Protein AF-A0A0M9EKV6-F1 (afdb_monomer_lite)

Organism: Fusarium langsethiae (NCBI:txid179993)

Secondary structure (DSSP, 8-state):
------TTS-------SSS-SSHHHHHHHHHHHHHHTT-S-EEGGGHHHHHTSGGGTTS-SGGGTTSEE-GGGGTTSSS-PPPHHHHHHHHHHHHHHHHTT--HHHHIIIIIHHHHHHHHS-TT-S------GGG-----------S-SS--

Structure (mmCIF, N/CA/C/O backbone):
data_AF-A0A0M9EKV6-F1
#
_entry.id   AF-A0A0M9EKV6-F1
#
loop_
_atom_site.group_PDB
_atom_site.id
_atom_site.type_symbol
_atom_site.label_atom_id
_atom_site.label_alt_id
_atom_site.label_comp_id
_atom_site.label_asym_id
_atom_site.label_entity_id
_atom_site.label_seq_id
_atom_site.pdbx_PDB_ins_code
_atom_site.Cartn_x
_atom_site.Cartn_y
_atom_site.Cartn_z
_atom_site.occupancy
_atom_site.B_iso_or_equiv
_atom_site.auth_seq_id
_atom_site.auth_comp_id
_atom_site.auth_asym_id
_atom_site.auth_atom_id
_atom_site.pdbx_PDB_model_num
ATOM 1 N N . MET A 1 1 ? 38.594 0.915 -12.039 1.00 39.00 1 MET A N 1
ATOM 2 C CA . MET A 1 1 ? 37.149 0.604 -12.075 1.00 39.00 1 MET A CA 1
ATOM 3 C C . MET A 1 1 ? 36.504 1.571 -13.063 1.00 39.00 1 MET A C 1
ATOM 5 O O . MET A 1 1 ? 36.574 2.767 -12.830 1.00 39.00 1 MET A O 1
ATOM 9 N N . ARG A 1 2 ? 36.028 1.095 -14.222 1.00 42.84 2 ARG A N 1
ATOM 10 C CA . ARG A 1 2 ? 35.373 1.934 -15.247 1.00 42.84 2 ARG A CA 1
ATOM 11 C C . ARG A 1 2 ? 33.867 1.885 -14.989 1.00 42.84 2 ARG A C 1
ATOM 13 O O . ARG A 1 2 ? 33.310 0.792 -15.018 1.00 42.84 2 ARG A O 1
ATOM 20 N N . LEU A 1 3 ? 33.245 3.030 -14.713 1.00 49.47 3 LEU A N 1
ATOM 21 C CA . LEU A 1 3 ? 31.787 3.156 -14.666 1.00 49.47 3 LEU A CA 1
ATOM 22 C C . LEU A 1 3 ? 31.261 2.911 -16.087 1.00 49.47 3 LEU A C 1
ATOM 24 O O . LEU A 1 3 ? 31.678 3.601 -17.019 1.00 49.47 3 LEU A O 1
ATOM 28 N N . ARG A 1 4 ? 30.438 1.875 -16.269 1.00 53.28 4 ARG A N 1
ATOM 29 C CA . ARG A 1 4 ? 29.729 1.626 -17.527 1.00 53.28 4 ARG A CA 1
ATOM 30 C C . ARG A 1 4 ? 28.434 2.416 -17.454 1.00 53.28 4 ARG A C 1
ATOM 32 O O . ARG A 1 4 ? 27.451 1.942 -16.911 1.00 53.28 4 ARG A O 1
ATOM 39 N N . ILE A 1 5 ? 28.522 3.653 -17.907 1.00 55.16 5 ILE A N 1
ATOM 40 C CA . ILE A 1 5 ? 27.380 4.540 -18.054 1.00 55.16 5 ILE A CA 1
ATOM 41 C C . ILE A 1 5 ? 26.664 4.091 -19.333 1.00 55.16 5 ILE A C 1
ATOM 43 O O . ILE A 1 5 ? 27.318 3.981 -20.372 1.00 55.16 5 ILE A O 1
ATOM 47 N N . ASP A 1 6 ? 25.383 3.742 -19.235 1.00 58.16 6 ASP A N 1
ATOM 48 C CA . ASP A 1 6 ? 24.550 3.430 -20.398 1.00 58.16 6 ASP A CA 1
ATOM 49 C C . ASP A 1 6 ? 24.249 4.693 -21.227 1.00 58.16 6 ASP A C 1
ATOM 51 O O . ASP A 1 6 ? 24.584 5.814 -20.836 1.00 58.16 6 ASP A O 1
ATOM 55 N N . ASP A 1 7 ? 23.606 4.531 -22.384 1.00 61.00 7 ASP A N 1
ATOM 56 C CA . ASP A 1 7 ? 23.281 5.647 -23.284 1.00 61.00 7 ASP A CA 1
ATOM 57 C C . ASP A 1 7 ? 22.328 6.685 -22.644 1.00 61.00 7 ASP A C 1
ATOM 59 O O . ASP A 1 7 ? 22.151 7.777 -23.184 1.00 61.00 7 ASP A O 1
ATOM 63 N N . THR A 1 8 ? 21.742 6.378 -21.477 1.00 65.69 8 THR A N 1
ATOM 64 C CA . THR A 1 8 ? 20.895 7.288 -20.693 1.00 65.69 8 THR A CA 1
ATOM 65 C C . THR A 1 8 ? 21.646 8.029 -19.585 1.00 65.69 8 THR A C 1
ATOM 67 O O . THR A 1 8 ? 21.083 8.928 -18.962 1.00 65.69 8 THR A O 1
ATOM 70 N N . GLY A 1 9 ? 22.926 7.720 -19.358 1.00 66.56 9 GLY A N 1
ATOM 71 C CA . GLY A 1 9 ? 23.709 8.338 -18.291 1.00 66.56 9 GLY A CA 1
ATOM 72 C C . GLY A 1 9 ? 23.622 7.609 -16.946 1.00 66.56 9 GLY A C 1
ATOM 73 O O . GLY A 1 9 ? 24.186 8.101 -15.965 1.00 66.56 9 GLY A O 1
ATOM 74 N N . PHE A 1 10 ? 22.955 6.454 -16.882 1.00 58.56 10 PHE A N 1
ATOM 75 C CA . PHE A 1 10 ? 22.725 5.703 -15.651 1.00 58.56 10 PHE A CA 1
ATOM 76 C C . PHE A 1 10 ? 23.557 4.407 -15.618 1.00 58.56 10 PHE A C 1
ATOM 78 O O . PHE A 1 10 ? 23.990 3.875 -16.637 1.00 58.56 10 PHE A O 1
ATOM 85 N N . ASP A 1 11 ? 23.862 3.928 -14.412 1.00 62.88 11 ASP A N 1
ATOM 86 C CA . ASP A 1 11 ? 24.468 2.610 -14.177 1.00 62.88 11 ASP A CA 1
ATOM 87 C C . ASP A 1 11 ? 23.384 1.743 -13.537 1.00 62.88 11 ASP A C 1
ATOM 89 O O . ASP A 1 11 ? 23.127 1.838 -12.334 1.00 62.88 11 ASP A O 1
ATOM 93 N N . ILE A 1 12 ? 22.683 0.969 -14.365 1.00 67.69 12 ILE A N 1
ATOM 94 C CA . ILE A 1 12 ? 21.626 0.062 -13.916 1.00 67.69 12 ILE A CA 1
ATOM 95 C C . ILE A 1 12 ? 22.284 -1.221 -13.409 1.00 67.69 12 ILE A C 1
ATOM 97 O O . ILE A 1 12 ? 23.010 -1.901 -14.138 1.00 67.69 12 ILE A O 1
ATOM 101 N N . ARG A 1 13 ? 22.021 -1.570 -12.148 1.00 66.62 13 ARG A N 1
ATOM 102 C CA . ARG A 1 13 ? 22.500 -2.808 -11.526 1.00 66.62 13 ARG A CA 1
ATOM 103 C C . ARG A 1 13 ? 21.371 -3.494 -10.784 1.00 66.62 13 ARG A C 1
ATOM 105 O O . ARG A 1 13 ? 20.533 -2.824 -10.186 1.00 66.62 13 ARG A O 1
ATOM 112 N N . ASP A 1 14 ? 21.418 -4.820 -10.762 1.00 70.69 14 ASP A N 1
ATOM 113 C CA . ASP A 1 14 ? 20.497 -5.610 -9.954 1.00 70.69 14 ASP A CA 1
ATOM 114 C C . ASP A 1 14 ? 20.661 -5.275 -8.467 1.00 70.69 14 ASP A C 1
ATOM 116 O O . ASP A 1 14 ? 21.779 -5.162 -7.941 1.00 70.69 14 ASP A O 1
ATOM 120 N N . LEU A 1 15 ? 19.526 -5.127 -7.785 1.00 71.31 15 LEU A N 1
ATOM 121 C CA . LEU A 1 15 ? 19.474 -4.892 -6.350 1.00 71.31 15 LEU A CA 1
ATOM 122 C C . LEU A 1 15 ? 19.919 -6.158 -5.611 1.00 71.31 15 LEU A C 1
ATOM 124 O O . LEU A 1 15 ? 19.264 -7.197 -5.672 1.00 71.31 15 LEU A O 1
ATOM 128 N N . LYS A 1 16 ? 21.044 -6.075 -4.899 1.00 76.81 16 LYS A N 1
ATOM 129 C CA . LYS A 1 16 ? 21.551 -7.180 -4.076 1.00 76.81 16 LYS A CA 1
ATOM 130 C C . LYS A 1 16 ? 20.833 -7.198 -2.732 1.00 76.81 16 LYS A C 1
ATOM 132 O O . LYS A 1 16 ? 21.249 -6.498 -1.816 1.00 76.81 16 LYS A O 1
ATOM 137 N N . VAL A 1 17 ? 19.774 -7.996 -2.634 1.00 79.06 17 VAL A N 1
ATOM 138 C CA . VAL A 1 17 ? 18.941 -8.091 -1.423 1.00 79.06 17 VAL A CA 1
ATOM 139 C C . VAL A 1 17 ? 19.688 -8.762 -0.264 1.00 79.06 17 VAL A C 1
ATOM 141 O O . VAL A 1 17 ? 19.628 -8.270 0.852 1.00 79.06 17 VAL A O 1
ATOM 144 N N . ASP A 1 18 ? 20.468 -9.816 -0.530 1.00 83.19 18 ASP A N 1
ATOM 145 C CA . ASP A 1 18 ? 21.183 -10.567 0.522 1.00 83.19 18 ASP A CA 1
ATOM 146 C C . ASP A 1 18 ? 22.439 -9.858 1.056 1.00 83.19 18 ASP A C 1
ATOM 148 O O . ASP A 1 18 ? 22.998 -10.239 2.083 1.00 83.19 18 ASP A O 1
ATOM 152 N N . ASN A 1 19 ? 22.943 -8.867 0.320 1.00 82.94 19 ASN A N 1
ATOM 153 C CA . ASN A 1 19 ? 24.123 -8.094 0.699 1.00 82.94 19 ASN A CA 1
ATOM 154 C C . ASN A 1 19 ? 23.976 -6.655 0.182 1.00 82.94 19 ASN A C 1
ATOM 156 O O . ASN A 1 19 ? 24.567 -6.309 -0.856 1.00 82.94 19 ASN A O 1
ATOM 160 N N . PRO A 1 20 ? 23.136 -5.848 0.849 1.00 83.69 20 PRO A N 1
ATOM 161 C CA . PRO A 1 20 ? 22.828 -4.500 0.411 1.00 83.69 20 PRO A CA 1
ATOM 162 C C . PRO A 1 20 ? 24.085 -3.617 0.401 1.00 83.69 20 PRO A C 1
ATOM 164 O O . PRO A 1 20 ? 24.961 -3.739 1.257 1.00 83.69 20 PRO A O 1
ATOM 167 N N . PRO A 1 21 ? 24.209 -2.710 -0.582 1.00 82.50 21 PRO A N 1
ATOM 168 C CA . PRO A 1 21 ? 25.424 -1.925 -0.798 1.00 82.50 21 PRO A CA 1
ATOM 169 C C . PRO A 1 21 ? 25.670 -0.845 0.267 1.00 82.50 21 PRO A C 1
ATOM 171 O O . PRO A 1 21 ? 26.779 -0.313 0.328 1.00 82.50 21 PRO A O 1
ATOM 174 N N . SER A 1 22 ? 24.664 -0.493 1.073 1.00 84.94 22 SER A N 1
ATOM 175 C CA . SER A 1 22 ? 24.790 0.449 2.187 1.00 84.94 22 SER A CA 1
ATOM 176 C C . SER A 1 22 ? 23.717 0.200 3.262 1.00 84.94 22 SER A C 1
ATOM 178 O O . SER A 1 22 ? 22.692 -0.418 2.953 1.00 84.94 22 SER A O 1
ATOM 180 N N . PRO A 1 23 ? 23.908 0.702 4.498 1.00 87.44 23 PRO A N 1
ATOM 181 C CA . PRO A 1 23 ? 22.908 0.605 5.566 1.00 87.44 23 PRO A CA 1
ATOM 182 C C . PRO A 1 23 ? 21.562 1.251 5.211 1.00 87.44 23 PRO A C 1
ATOM 184 O O . PRO A 1 23 ? 20.514 0.782 5.637 1.00 87.44 23 PRO A O 1
ATOM 187 N N . GLU A 1 24 ? 21.566 2.315 4.4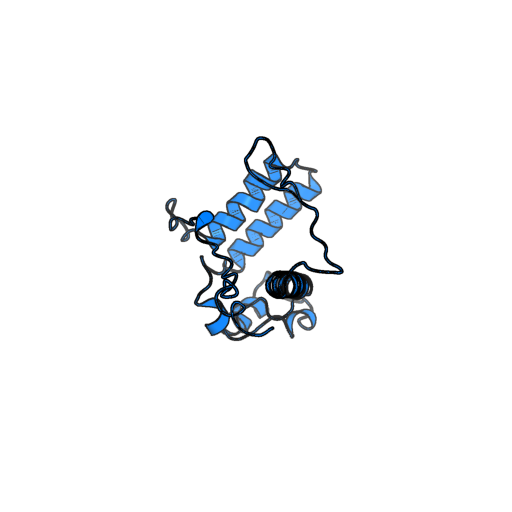08 1.00 87.69 24 GLU A N 1
ATOM 188 C CA . GLU A 1 24 ? 20.339 2.981 3.963 1.00 87.69 24 GLU A CA 1
ATOM 189 C C . GLU A 1 24 ? 19.529 2.096 3.008 1.00 87.69 24 GLU A C 1
ATOM 191 O O . GLU A 1 24 ? 18.300 2.090 3.068 1.00 87.69 24 GLU A O 1
ATOM 196 N N . VAL A 1 25 ? 20.203 1.328 2.141 1.00 85.19 25 VAL A N 1
ATOM 197 C CA . VAL A 1 25 ? 19.530 0.361 1.261 1.00 85.19 25 VAL A CA 1
ATOM 198 C C . VAL A 1 25 ? 19.000 -0.823 2.061 1.00 85.19 25 VAL A C 1
ATOM 200 O O . VAL A 1 25 ? 17.884 -1.260 1.802 1.00 85.19 25 VAL A O 1
ATOM 203 N N . ASP A 1 26 ? 19.752 -1.306 3.050 1.00 87.56 26 ASP A N 1
ATOM 204 C CA . ASP A 1 26 ? 19.290 -2.352 3.971 1.00 87.56 26 ASP A CA 1
ATOM 205 C C . ASP A 1 26 ? 18.008 -1.924 4.705 1.00 87.56 26 ASP A C 1
ATOM 207 O O . ASP A 1 26 ? 16.987 -2.607 4.655 1.00 87.56 26 ASP A O 1
ATOM 211 N N . HIS A 1 27 ? 18.010 -0.715 5.271 1.00 88.44 27 HIS A N 1
ATOM 212 C CA . HIS A 1 27 ? 16.839 -0.143 5.932 1.00 88.44 27 HIS A CA 1
ATOM 213 C C . HIS A 1 27 ? 15.651 0.037 4.974 1.00 88.44 27 HIS A C 1
ATOM 215 O O . HIS A 1 27 ? 14.500 -0.171 5.357 1.00 88.44 27 HIS A O 1
ATOM 221 N N . LEU A 1 28 ? 15.895 0.433 3.722 1.00 87.81 28 LEU A N 1
ATOM 222 C CA . LEU A 1 28 ? 14.837 0.525 2.716 1.00 87.81 28 LEU A CA 1
ATOM 223 C C . LEU A 1 28 ? 14.231 -0.852 2.413 1.00 87.81 28 LEU A C 1
ATOM 225 O O . LEU A 1 28 ? 13.010 -0.972 2.348 1.00 87.81 28 LEU A O 1
ATOM 229 N N . LEU A 1 29 ? 15.062 -1.880 2.238 1.00 90.00 29 LEU A N 1
ATOM 230 C CA . LEU A 1 29 ? 14.603 -3.249 1.996 1.00 90.00 29 LEU A CA 1
ATOM 231 C C . LEU A 1 29 ? 13.790 -3.779 3.177 1.00 90.00 29 LEU A C 1
ATOM 233 O O . LEU A 1 29 ? 12.730 -4.368 2.964 1.00 90.00 29 LEU A O 1
ATOM 237 N N . GLN A 1 30 ? 14.240 -3.511 4.404 1.00 90.44 30 GLN A N 1
ATOM 238 C CA . GLN A 1 30 ? 13.503 -3.873 5.608 1.00 90.44 30 GLN A CA 1
ATOM 239 C C . GLN A 1 30 ? 12.144 -3.166 5.659 1.00 90.44 30 GLN A C 1
ATOM 241 O O . GLN A 1 30 ? 11.129 -3.837 5.809 1.00 90.44 30 GLN A O 1
ATOM 246 N N . ASN A 1 31 ? 12.095 -1.852 5.411 1.00 89.31 31 ASN A N 1
ATOM 247 C CA . ASN A 1 31 ? 10.834 -1.106 5.342 1.00 89.31 31 ASN A CA 1
ATOM 248 C C . ASN A 1 31 ? 9.868 -1.691 4.299 1.00 89.31 31 ASN A C 1
ATOM 250 O O . ASN A 1 31 ? 8.674 -1.816 4.561 1.00 89.31 31 ASN A O 1
ATOM 254 N N . LEU A 1 32 ? 10.362 -2.043 3.106 1.00 89.56 32 LEU A N 1
ATOM 255 C CA . LEU A 1 32 ? 9.536 -2.654 2.059 1.00 89.56 32 LEU A CA 1
ATOM 256 C C . LEU A 1 32 ? 8.988 -4.018 2.495 1.00 89.56 32 LEU A C 1
ATOM 258 O O . LEU A 1 32 ? 7.832 -4.332 2.209 1.00 89.56 32 LEU A O 1
ATOM 262 N N . ASN A 1 33 ? 9.795 -4.809 3.202 1.00 91.25 33 ASN A N 1
ATOM 263 C CA . ASN A 1 33 ? 9.381 -6.100 3.738 1.00 91.25 33 ASN A CA 1
ATOM 264 C C . ASN A 1 33 ? 8.349 -5.955 4.867 1.00 91.25 33 ASN A C 1
ATOM 266 O O . ASN A 1 33 ? 7.358 -6.685 4.890 1.00 91.25 33 ASN A O 1
ATOM 270 N N . ASP A 1 34 ? 8.537 -4.983 5.759 1.00 92.56 34 ASP A N 1
ATOM 271 C CA . ASP A 1 34 ? 7.600 -4.674 6.840 1.00 92.56 34 ASP A CA 1
ATOM 272 C C . ASP A 1 34 ? 6.244 -4.242 6.267 1.00 92.56 34 ASP A C 1
ATOM 274 O O . ASP A 1 34 ? 5.212 -4.799 6.646 1.00 92.56 34 ASP A O 1
ATOM 278 N N . ILE A 1 35 ? 6.241 -3.357 5.260 1.00 89.00 35 ILE A N 1
ATOM 279 C CA . ILE A 1 35 ? 5.027 -2.964 4.527 1.00 89.00 35 ILE A CA 1
ATOM 280 C C . ILE A 1 35 ? 4.370 -4.186 3.873 1.00 89.00 35 ILE A C 1
ATOM 282 O O . ILE A 1 35 ? 3.169 -4.400 4.039 1.00 89.00 35 ILE A O 1
ATOM 286 N N . GLY A 1 36 ? 5.146 -5.013 3.162 1.00 87.56 36 GLY A N 1
ATOM 287 C CA . GLY A 1 36 ? 4.649 -6.236 2.522 1.00 87.56 36 GLY A CA 1
ATOM 288 C C . GLY A 1 36 ? 4.081 -7.258 3.514 1.00 87.56 36 GLY A C 1
ATOM 289 O O . GLY A 1 36 ? 3.165 -8.006 3.174 1.00 87.56 36 GLY A O 1
ATOM 290 N N . SER A 1 37 ? 4.580 -7.247 4.750 1.00 91.44 37 SER A N 1
ATOM 291 C CA . SER A 1 37 ? 4.137 -8.099 5.859 1.00 91.44 37 SER A CA 1
ATOM 292 C C . SER A 1 37 ? 3.006 -7.480 6.688 1.00 91.44 37 SER A C 1
ATOM 294 O O . SER A 1 37 ? 2.512 -8.111 7.624 1.00 91.44 37 SER A O 1
ATOM 296 N N . GLY A 1 38 ? 2.575 -6.260 6.360 1.00 91.19 38 GLY A N 1
ATOM 297 C CA . GLY A 1 38 ? 1.512 -5.555 7.069 1.00 91.19 38 GLY A CA 1
ATOM 298 C C . GLY A 1 38 ? 1.919 -5.022 8.447 1.00 91.19 38 GLY A C 1
ATOM 299 O O . GLY A 1 38 ? 1.053 -4.871 9.314 1.00 91.19 38 GLY A O 1
ATOM 300 N N . LEU A 1 39 ? 3.206 -4.743 8.657 1.00 94.06 39 LEU A N 1
ATOM 301 C CA . LEU A 1 39 ? 3.774 -4.220 9.900 1.00 94.06 39 LEU A CA 1
ATOM 302 C C . LEU A 1 39 ? 3.957 -2.700 9.816 1.00 94.06 39 LEU A C 1
ATOM 304 O O . LEU A 1 39 ? 4.544 -2.193 8.867 1.00 94.06 39 LEU A O 1
ATOM 308 N N . GLU A 1 40 ? 3.441 -1.985 10.818 1.00 93.00 40 GLU A N 1
ATOM 309 C CA . GLU A 1 40 ? 3.725 -0.570 11.106 1.00 93.00 40 GLU A CA 1
ATOM 310 C C . GLU A 1 40 ? 3.674 0.386 9.889 1.00 93.00 40 GLU A C 1
ATOM 312 O O . GLU A 1 40 ? 4.452 1.341 9.775 1.00 93.00 40 GLU A O 1
ATOM 317 N N . PHE A 1 41 ? 2.731 0.142 8.974 1.00 91.06 41 PHE A N 1
ATOM 318 C CA . PHE A 1 41 ? 2.595 0.864 7.703 1.00 91.06 41 PHE A CA 1
ATOM 319 C C . PHE A 1 41 ? 1.408 1.841 7.666 1.00 91.06 41 PHE A C 1
ATOM 321 O O . PHE A 1 41 ? 1.263 2.591 6.702 1.00 91.06 41 PHE A O 1
ATOM 328 N N . LEU A 1 42 ? 0.573 1.857 8.709 1.00 92.62 42 LEU A N 1
ATOM 329 C CA . LEU A 1 42 ? -0.572 2.756 8.865 1.00 92.62 42 LEU A CA 1
ATOM 330 C C . LEU A 1 42 ? -0.421 3.626 10.119 1.00 92.62 42 LEU A C 1
ATOM 332 O O . LEU A 1 42 ? 0.190 3.189 11.098 1.00 92.62 42 LEU A O 1
ATOM 336 N N . PRO A 1 43 ? -0.991 4.838 10.135 1.00 94.00 43 PRO A N 1
ATOM 337 C CA . PRO A 1 43 ? -0.991 5.666 11.326 1.00 94.00 43 PRO A CA 1
ATOM 338 C C . PRO A 1 43 ? -2.097 5.218 12.293 1.00 94.00 43 PRO A C 1
ATOM 340 O O . PRO A 1 43 ? -3.203 4.837 11.901 1.00 94.00 43 PRO A O 1
ATOM 343 N N . ASP A 1 44 ? -1.796 5.248 13.582 1.00 95.56 44 ASP A N 1
ATOM 344 C CA . ASP A 1 44 ? -2.668 4.777 14.654 1.00 95.56 44 ASP A CA 1
ATOM 345 C C . ASP A 1 44 ? -3.936 5.616 14.847 1.00 95.56 44 ASP A C 1
ATOM 347 O O . ASP A 1 44 ? -4.966 5.066 15.234 1.00 95.56 44 ASP A O 1
ATOM 351 N N . ASN A 1 45 ? -3.906 6.903 14.504 1.00 94.25 45 ASN A N 1
ATOM 352 C CA . ASN A 1 45 ? -5.081 7.775 14.534 1.00 94.25 45 ASN A CA 1
ATOM 353 C C . ASN A 1 45 ? -6.178 7.368 13.528 1.00 94.25 45 ASN A C 1
ATOM 355 O O . ASN A 1 45 ? -7.325 7.767 13.706 1.00 94.25 45 ASN A O 1
ATOM 359 N N . LEU A 1 46 ? -5.851 6.575 12.499 1.00 92.12 46 LEU A N 1
ATOM 360 C CA . LEU A 1 46 ? -6.815 6.036 11.526 1.00 92.12 46 LEU A CA 1
ATOM 361 C C . LEU A 1 46 ? -7.282 4.614 11.871 1.00 92.12 46 LEU A C 1
ATOM 363 O O . LEU A 1 46 ? -8.043 4.009 11.115 1.00 92.12 46 LEU A O 1
ATOM 367 N N . ARG A 1 47 ? -6.824 4.051 12.996 1.00 93.19 47 ARG A N 1
ATOM 368 C CA . ARG A 1 47 ? -7.093 2.656 13.367 1.00 93.19 47 ARG A CA 1
ATOM 369 C C . ARG A 1 47 ? -8.579 2.341 13.407 1.00 93.19 47 ARG A C 1
ATOM 371 O O . ARG A 1 47 ? -8.999 1.371 12.779 1.00 93.19 47 ARG A O 1
ATOM 378 N N . ASP A 1 48 ? -9.351 3.135 14.135 1.00 92.31 48 ASP A N 1
ATOM 379 C CA . ASP A 1 48 ? -10.770 2.852 14.339 1.00 92.31 48 ASP A CA 1
ATOM 380 C C . ASP A 1 48 ? -11.544 2.991 13.023 1.00 92.31 48 ASP A C 1
ATOM 382 O O . ASP A 1 48 ? -12.272 2.075 12.649 1.00 92.31 48 ASP A O 1
ATOM 386 N N . GLU A 1 49 ? -11.275 4.045 12.242 1.00 90.88 49 GLU A N 1
ATOM 387 C CA . GLU A 1 49 ? -11.869 4.242 10.911 1.00 90.88 49 GLU A CA 1
ATOM 388 C C . GLU A 1 49 ? -11.622 3.040 9.984 1.00 90.88 49 GLU A C 1
ATOM 390 O O . GLU A 1 49 ? -12.541 2.548 9.325 1.00 90.88 49 GLU A O 1
ATOM 395 N N . ILE A 1 50 ? -10.388 2.531 9.949 1.00 89.88 50 ILE A N 1
ATOM 396 C CA . ILE A 1 50 ? -10.020 1.40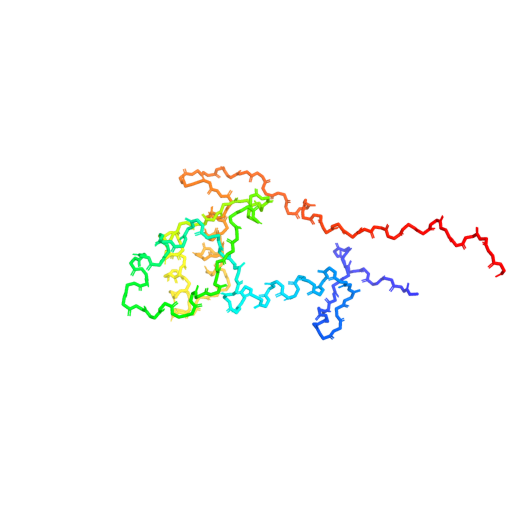0 9.094 1.00 89.88 50 ILE A CA 1
ATOM 397 C C . ILE A 1 50 ? -10.676 0.111 9.595 1.00 89.88 50 ILE A C 1
ATOM 399 O O . ILE A 1 50 ? -11.301 -0.603 8.805 1.00 89.88 50 ILE A O 1
ATOM 403 N N . LEU A 1 51 ? -10.572 -0.191 10.894 1.00 91.00 51 LEU A N 1
ATOM 404 C CA . LEU A 1 51 ? -11.091 -1.431 11.484 1.00 91.00 51 LEU A CA 1
ATOM 405 C C . LEU A 1 51 ? -12.623 -1.509 11.490 1.00 91.00 51 LEU A C 1
ATOM 407 O O . LEU A 1 51 ? -13.179 -2.614 11.492 1.00 91.00 51 LEU A O 1
ATOM 411 N N . GLU A 1 52 ? -13.305 -0.367 11.501 1.00 89.81 52 GLU A N 1
ATOM 412 C CA . GLU A 1 52 ? -14.764 -0.260 11.410 1.00 89.81 52 GLU A CA 1
ATOM 413 C C . GLU A 1 52 ? -15.265 -0.091 9.972 1.00 89.81 52 GLU A C 1
ATOM 415 O O . GLU A 1 52 ? -16.474 -0.121 9.731 1.00 89.81 52 GLU A O 1
ATOM 420 N N . SER A 1 53 ? -14.357 0.034 8.999 1.00 86.69 53 SER A N 1
ATOM 421 C CA . SER A 1 53 ? -14.737 0.201 7.602 1.00 86.69 53 SER A CA 1
ATOM 422 C C . SER A 1 53 ? -15.575 -0.983 7.088 1.00 86.69 53 SER A C 1
ATOM 424 O O . SER A 1 53 ? -15.325 -2.144 7.445 1.00 86.69 53 SER A O 1
ATOM 426 N N . PRO A 1 54 ? -16.520 -0.738 6.157 1.00 86.06 54 PRO A N 1
ATOM 427 C CA . PRO A 1 54 ? -17.284 -1.805 5.509 1.00 86.06 54 PRO A CA 1
ATOM 428 C C . PRO A 1 54 ? -16.402 -2.873 4.844 1.00 86.06 54 PRO A C 1
ATOM 430 O O . PRO A 1 54 ? -16.804 -4.028 4.736 1.00 86.06 54 PRO A O 1
ATOM 433 N N . MET A 1 55 ? -15.172 -2.519 4.444 1.00 80.62 55 MET A N 1
ATOM 434 C CA . MET A 1 55 ? -14.213 -3.457 3.853 1.00 80.62 55 MET A CA 1
ATOM 435 C C . MET A 1 55 ? -13.784 -4.572 4.811 1.00 80.62 55 MET A C 1
ATOM 437 O O . MET A 1 55 ? -13.392 -5.647 4.344 1.00 80.62 55 MET A O 1
ATOM 441 N N . LEU A 1 56 ? -13.805 -4.318 6.123 1.00 85.06 56 LEU A N 1
ATOM 442 C CA . LEU A 1 56 ? -13.355 -5.245 7.167 1.00 85.06 56 LEU A CA 1
ATOM 443 C C . LEU A 1 56 ? -14.504 -5.830 7.992 1.00 85.06 56 LEU A C 1
ATOM 445 O O . LEU A 1 56 ? -14.267 -6.637 8.893 1.00 85.06 56 LEU A O 1
ATOM 449 N N . GLN A 1 57 ? -15.750 -5.486 7.666 1.00 87.00 57 GLN A N 1
ATOM 450 C CA . GLN A 1 57 ? -16.913 -6.030 8.352 1.00 87.00 57 GLN A CA 1
ATOM 451 C C . GLN A 1 57 ? -16.954 -7.563 8.221 1.00 87.00 57 GLN A C 1
ATOM 453 O O . GLN A 1 57 ? -16.937 -8.116 7.122 1.00 87.00 57 GLN A O 1
ATOM 458 N N . GLY A 1 58 ? -16.982 -8.260 9.361 1.00 85.81 58 GLY A N 1
ATOM 459 C CA . GLY A 1 58 ? -16.989 -9.727 9.418 1.00 85.81 58 GLY A CA 1
ATOM 460 C C . GLY A 1 58 ? -15.652 -10.404 9.085 1.00 85.81 58 GLY A C 1
ATOM 461 O O . GLY A 1 58 ? -15.605 -11.633 9.055 1.00 85.81 58 GLY A O 1
ATOM 462 N N . LYS A 1 59 ? -14.573 -9.643 8.848 1.00 88.12 59 LYS A N 1
ATOM 463 C CA . LYS A 1 59 ? -13.225 -10.184 8.621 1.00 88.12 59 LYS A CA 1
ATOM 464 C C . LYS A 1 59 ? -12.440 -10.287 9.926 1.00 88.12 59 LYS A C 1
ATOM 466 O O . LYS A 1 59 ? -12.684 -9.545 10.878 1.00 88.12 59 LYS A O 1
ATOM 471 N N . ASP A 1 60 ? -11.476 -11.204 9.952 1.00 89.19 60 ASP A N 1
ATOM 472 C CA . ASP A 1 60 ? -10.551 -11.324 11.075 1.00 89.19 60 ASP A CA 1
ATOM 473 C C . ASP A 1 60 ? -9.701 -10.051 11.208 1.00 89.19 60 ASP A C 1
ATOM 475 O O . ASP A 1 60 ? -9.118 -9.555 10.240 1.00 89.19 60 ASP A O 1
ATOM 479 N N . ARG A 1 61 ? -9.641 -9.526 12.432 1.00 89.00 61 ARG A N 1
ATOM 480 C CA . ARG A 1 61 ? -8.848 -8.346 12.787 1.00 89.00 61 ARG A CA 1
ATOM 481 C C . ARG A 1 61 ? -7.430 -8.711 13.216 1.00 89.00 61 ARG A C 1
ATOM 483 O O . ARG A 1 61 ? -6.591 -7.820 13.304 1.00 89.00 61 ARG A O 1
ATOM 490 N N . HIS A 1 62 ? -7.137 -9.989 13.467 1.00 89.62 62 HIS A N 1
ATOM 491 C CA . HIS A 1 62 ? -5.814 -10.433 13.899 1.00 89.62 62 HIS A CA 1
ATOM 492 C C . HIS A 1 62 ? -4.662 -9.977 12.982 1.00 89.62 62 HIS A C 1
ATOM 494 O O . HIS A 1 62 ? -3.659 -9.504 13.527 1.00 89.62 62 HIS A O 1
ATOM 500 N N . PRO A 1 63 ? -4.794 -9.996 11.636 1.00 89.19 63 PRO A N 1
ATOM 501 C CA . PRO A 1 63 ? -3.743 -9.506 10.739 1.00 89.19 63 PRO A CA 1
ATOM 502 C C . PRO A 1 63 ? -3.379 -8.031 10.954 1.00 89.19 63 PRO A C 1
ATOM 504 O O . PRO A 1 63 ? -2.250 -7.634 10.703 1.00 89.19 63 PRO A O 1
ATOM 507 N N . TRP A 1 64 ? -4.309 -7.227 11.477 1.00 91.19 64 TRP A N 1
ATOM 508 C CA . TRP A 1 64 ? -4.148 -5.783 11.657 1.00 91.19 64 TRP A CA 1
ATOM 509 C C . TRP A 1 64 ? -3.482 -5.399 12.981 1.00 91.19 64 TRP A C 1
ATOM 511 O O . TRP A 1 64 ? -3.239 -4.220 13.243 1.00 91.19 64 TRP A O 1
ATOM 521 N N . ARG A 1 65 ? -3.205 -6.379 13.856 1.00 91.88 65 ARG A N 1
ATOM 522 C CA . ARG A 1 65 ? -2.709 -6.137 15.221 1.00 91.88 65 ARG A CA 1
ATOM 523 C C . ARG A 1 65 ? -1.446 -5.274 15.242 1.00 91.88 65 ARG A C 1
ATOM 525 O O . ARG A 1 65 ? -1.300 -4.453 16.145 1.00 91.88 65 ARG A O 1
ATOM 532 N N . PHE A 1 66 ? -0.571 -5.462 14.258 1.00 95.06 66 PHE A N 1
ATOM 533 C CA . PHE A 1 66 ? 0.736 -4.810 14.171 1.00 95.06 66 PHE A CA 1
ATOM 534 C C . PHE A 1 66 ? 0.835 -3.776 13.050 1.00 95.06 66 PHE A C 1
ATOM 536 O O . PHE A 1 66 ? 1.916 -3.271 12.788 1.00 95.06 66 PHE A O 1
ATOM 543 N N . SER A 1 67 ? -0.269 -3.445 12.384 1.00 95.12 67 SER A N 1
ATOM 544 C CA . SER A 1 67 ? -0.230 -2.599 11.186 1.00 95.12 67 SER A CA 1
ATOM 545 C C . SER A 1 67 ? -0.078 -1.108 11.470 1.00 95.12 67 SER A C 1
ATOM 547 O O . SER A 1 67 ? 0.186 -0.343 10.550 1.00 95.12 67 SER A O 1
ATOM 549 N N . PHE A 1 68 ? -0.240 -0.690 12.723 1.00 95.31 68 PHE A N 1
ATOM 550 C CA . PHE A 1 68 ? -0.374 0.712 13.104 1.00 95.31 68 PHE A CA 1
ATOM 551 C C . PHE A 1 68 ? 0.809 1.189 13.951 1.00 95.31 68 PHE A C 1
ATOM 553 O O . PHE A 1 68 ? 1.165 0.506 14.912 1.00 95.31 68 PHE A O 1
ATOM 560 N N . LYS A 1 69 ? 1.335 2.381 13.651 1.00 94.94 69 LYS A N 1
ATOM 561 C CA . LYS A 1 69 ? 2.345 3.105 14.446 1.00 94.94 69 LYS A CA 1
ATOM 562 C C . LYS A 1 69 ? 1.969 4.582 14.615 1.00 94.94 69 LYS A C 1
ATOM 564 O O . LYS A 1 69 ? 0.932 5.004 14.112 1.00 94.94 69 LYS A O 1
ATOM 569 N N . SER A 1 70 ? 2.800 5.360 15.308 1.00 95.38 70 SER A N 1
ATOM 570 C CA . SER A 1 70 ? 2.518 6.768 15.612 1.00 95.38 70 SER A CA 1
ATOM 571 C C . SER A 1 70 ? 2.205 7.590 14.357 1.00 95.38 70 SER A C 1
ATOM 573 O O . SER A 1 70 ? 2.982 7.598 13.401 1.00 95.38 70 SER A O 1
ATOM 575 N N . ALA A 1 71 ? 1.104 8.346 14.377 1.00 93.00 71 ALA A N 1
ATOM 576 C CA . ALA A 1 71 ? 0.749 9.272 13.298 1.00 93.00 71 ALA A CA 1
ATOM 577 C C . ALA A 1 71 ? 1.850 10.311 12.986 1.00 93.00 71 ALA A C 1
ATOM 579 O O . ALA A 1 71 ? 2.016 10.699 11.828 1.00 93.00 71 ALA A O 1
ATOM 580 N N . SER A 1 72 ? 2.653 10.702 13.986 1.00 93.06 72 SER A N 1
ATOM 581 C CA . SER A 1 72 ? 3.783 11.634 13.820 1.00 93.06 72 SER A CA 1
ATOM 582 C C . SER A 1 72 ? 4.822 11.157 12.802 1.00 93.06 72 SER A C 1
ATOM 584 O O . SER A 1 72 ? 5.478 11.966 12.145 1.00 93.06 72 SER A O 1
ATOM 586 N N . ASP A 1 73 ? 4.960 9.839 12.640 1.00 89.44 73 ASP A N 1
ATOM 587 C CA . ASP A 1 73 ? 5.944 9.234 11.738 1.00 89.44 73 ASP A CA 1
ATOM 588 C C . ASP A 1 73 ? 5.565 9.430 10.261 1.00 89.44 73 ASP A C 1
ATOM 590 O O . ASP A 1 73 ? 6.386 9.210 9.370 1.00 89.44 73 ASP A O 1
ATOM 594 N N . PHE A 1 74 ? 4.329 9.869 9.994 1.00 88.25 74 PHE A N 1
ATOM 595 C CA . PHE A 1 74 ? 3.797 10.104 8.655 1.00 88.25 74 PHE A CA 1
ATOM 596 C C . PHE A 1 74 ? 3.723 11.592 8.285 1.00 88.25 74 PHE A C 1
ATOM 598 O O . PHE A 1 74 ? 3.588 11.904 7.105 1.00 88.25 74 PHE A O 1
ATOM 605 N N . GLU A 1 75 ? 3.861 12.519 9.241 1.00 84.69 75 GLU A N 1
ATOM 606 C CA . GLU A 1 75 ? 3.705 13.973 9.015 1.00 84.69 75 GLU A CA 1
ATOM 607 C C . GLU A 1 75 ? 4.683 14.551 7.980 1.00 84.69 75 GLU A C 1
ATOM 609 O O . GLU A 1 75 ? 4.402 15.562 7.339 1.00 84.69 75 GLU A O 1
ATOM 614 N N . HIS A 1 76 ? 5.833 13.901 7.808 1.00 82.75 76 HIS A N 1
ATOM 615 C CA . HIS A 1 76 ? 6.908 14.338 6.917 1.00 82.75 76 HIS A CA 1
ATOM 616 C C . HIS A 1 76 ? 6.872 13.637 5.553 1.00 82.75 76 HIS A C 1
ATOM 618 O O . HIS A 1 76 ? 7.701 13.932 4.687 1.00 82.75 76 HIS A O 1
ATOM 624 N N . LEU A 1 77 ? 5.956 12.683 5.362 1.00 82.38 77 LEU A N 1
ATOM 625 C CA . LEU A 1 77 ? 5.849 11.954 4.109 1.00 82.38 77 LEU A CA 1
ATOM 626 C C . LEU A 1 77 ? 5.181 12.830 3.044 1.00 82.38 77 LEU A C 1
ATOM 628 O O . LEU A 1 77 ? 4.246 13.577 3.337 1.00 82.38 77 LEU A O 1
ATOM 632 N N . PRO A 1 78 ? 5.640 12.754 1.786 1.00 81.81 78 PRO A N 1
ATOM 633 C CA . PRO A 1 78 ? 5.002 13.484 0.709 1.00 81.81 78 PRO A CA 1
ATOM 634 C C . PRO A 1 78 ? 3.635 12.876 0.373 1.00 81.81 78 PRO A C 1
ATOM 636 O O . PRO A 1 78 ? 3.490 11.659 0.278 1.00 81.81 78 PRO A O 1
ATOM 639 N N . GLY A 1 79 ? 2.663 13.741 0.089 1.00 84.12 79 GLY A N 1
ATOM 640 C CA . GLY A 1 79 ? 1.305 13.332 -0.269 1.00 84.12 79 GLY A CA 1
ATOM 641 C C . GLY A 1 79 ? 0.393 13.175 0.947 1.00 84.12 79 GLY A C 1
ATOM 642 O O . GLY A 1 79 ? 0.650 13.728 2.013 1.00 84.12 79 GLY A O 1
ATOM 643 N N . ARG A 1 80 ? -0.709 12.453 0.757 1.00 87.44 80 ARG A N 1
ATOM 644 C CA . ARG A 1 80 ? -1.703 12.137 1.784 1.00 87.44 80 ARG A CA 1
ATOM 645 C C . ARG A 1 80 ? -1.985 10.643 1.810 1.00 87.44 80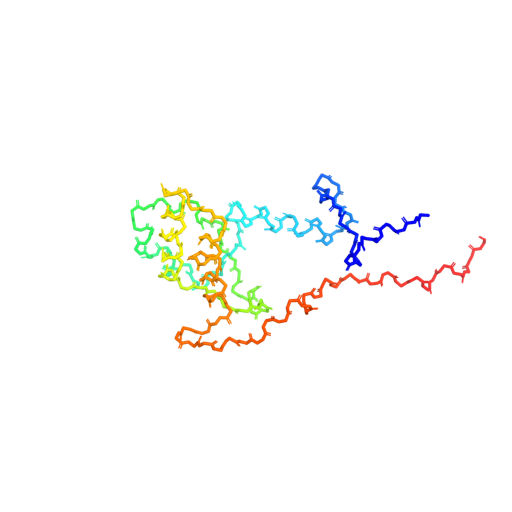 ARG A C 1
ATOM 647 O O . ARG A 1 80 ? -1.769 9.938 0.826 1.00 87.44 80 ARG A O 1
ATOM 654 N N . ILE A 1 81 ? -2.542 10.185 2.922 1.00 88.25 81 ILE A N 1
ATOM 655 C CA . ILE A 1 81 ? -3.061 8.825 3.044 1.00 88.25 81 ILE A CA 1
ATOM 656 C C . ILE A 1 81 ? -4.446 8.784 2.369 1.00 88.25 81 ILE A C 1
ATOM 658 O O . ILE A 1 81 ? -5.311 9.590 2.729 1.00 88.25 81 ILE A O 1
ATOM 662 N N . PRO A 1 82 ? -4.669 7.909 1.370 1.00 89.19 82 PRO A N 1
ATOM 663 C CA . PRO A 1 82 ? -5.978 7.747 0.738 1.00 89.19 82 PRO A CA 1
ATOM 664 C C . PRO A 1 82 ? -7.044 7.254 1.722 1.00 89.19 82 PRO A C 1
ATOM 666 O O . PRO A 1 82 ? -6.741 6.469 2.620 1.00 89.19 82 PRO A O 1
ATOM 669 N N . SER A 1 83 ? -8.301 7.659 1.527 1.00 86.94 83 SER A N 1
ATOM 670 C CA . SER A 1 83 ? -9.401 7.161 2.361 1.00 86.94 83 SER A CA 1
ATOM 671 C C . SER A 1 83 ? -9.721 5.688 2.047 1.00 86.94 83 SER A C 1
ATOM 673 O O . SER A 1 83 ? -9.456 5.221 0.931 1.00 86.94 83 SER A O 1
ATOM 675 N N . PRO A 1 84 ? -10.371 4.941 2.961 1.00 86.25 84 PRO A N 1
ATOM 676 C CA . PRO A 1 84 ? -10.783 3.560 2.698 1.00 86.25 84 PRO A CA 1
ATOM 677 C C . PRO A 1 84 ? -11.631 3.391 1.426 1.00 86.25 84 PRO A C 1
ATOM 679 O O . PRO A 1 84 ? -11.526 2.377 0.737 1.00 86.25 84 PRO A O 1
ATOM 682 N N . GLN A 1 85 ? -12.455 4.382 1.074 1.00 86.44 85 GLN A N 1
ATOM 683 C CA . GLN A 1 85 ? -13.282 4.361 -0.138 1.00 86.44 85 GLN A CA 1
ATOM 684 C C . GLN A 1 85 ? -12.439 4.527 -1.408 1.00 86.44 85 GLN A C 1
ATOM 686 O O . GLN A 1 85 ? -12.684 3.843 -2.401 1.00 86.44 85 GLN A O 1
ATOM 691 N N . GLU A 1 86 ? -11.425 5.393 -1.379 1.00 89.81 86 GLU A N 1
ATOM 692 C CA . GLU A 1 86 ? -10.488 5.552 -2.494 1.00 89.81 86 GLU A CA 1
ATOM 693 C C . GLU A 1 86 ? -9.688 4.269 -2.730 1.00 89.81 86 GLU A C 1
ATOM 695 O O . GLU A 1 86 ? -9.604 3.793 -3.867 1.00 89.81 86 GLU A O 1
ATOM 700 N N . VAL A 1 87 ? -9.183 3.662 -1.648 1.00 90.00 87 VAL A N 1
ATOM 701 C CA . VAL A 1 87 ? -8.482 2.370 -1.689 1.00 90.00 87 VAL A CA 1
ATOM 702 C C . VAL A 1 87 ? -9.406 1.259 -2.192 1.00 90.00 87 VAL A C 1
ATOM 704 O O . VAL A 1 87 ? -8.997 0.483 -3.053 1.00 90.00 87 VAL A O 1
ATOM 707 N N . SER A 1 88 ? -10.661 1.208 -1.724 1.00 89.62 88 SER A N 1
ATOM 708 C CA . SER A 1 88 ? -11.669 0.244 -2.201 1.00 89.62 88 SER A CA 1
ATOM 709 C C . SER A 1 88 ? -11.849 0.326 -3.708 1.00 89.62 88 SER A C 1
ATOM 711 O O . SER A 1 88 ? -11.839 -0.691 -4.395 1.00 89.62 88 SER A O 1
ATOM 713 N N . LEU A 1 89 ? -11.979 1.544 -4.237 1.00 91.19 89 LEU A N 1
ATOM 714 C CA . LEU A 1 89 ? -12.134 1.732 -5.667 1.00 91.19 89 LEU A CA 1
ATOM 715 C C . LEU A 1 89 ? -10.874 1.230 -6.387 1.00 91.19 89 LEU A C 1
ATOM 717 O O . LEU A 1 89 ? -11.002 0.533 -7.388 1.00 91.19 89 LEU A O 1
ATOM 721 N N . VAL A 1 90 ? -9.652 1.579 -5.932 1.00 93.38 90 VAL A N 1
ATOM 722 C CA . VAL A 1 90 ? -8.375 1.109 -6.549 1.00 93.38 90 VAL A CA 1
ATOM 723 C C . VAL A 1 90 ? -8.312 -0.412 -6.580 1.00 93.38 90 VAL A C 1
ATOM 725 O O . VAL A 1 90 ? -7.947 -0.991 -7.602 1.00 93.38 90 VAL A O 1
ATOM 728 N N . TYR A 1 91 ? -8.732 -1.046 -5.491 1.00 92.62 91 TYR A N 1
ATOM 729 C CA . TYR A 1 91 ? -8.791 -2.492 -5.381 1.00 92.62 91 TYR A CA 1
ATOM 730 C C . TYR A 1 91 ? -9.723 -3.134 -6.421 1.00 92.62 91 TYR A C 1
ATOM 732 O O . TYR A 1 91 ? -9.309 -4.090 -7.074 1.00 92.62 91 TYR A O 1
ATOM 740 N N . GLU A 1 92 ? -10.934 -2.605 -6.631 1.00 94.25 92 GLU A N 1
ATOM 741 C CA . GLU A 1 92 ? -11.847 -3.153 -7.648 1.00 94.25 92 GLU A CA 1
ATOM 742 C C . GLU A 1 92 ? -11.285 -2.997 -9.071 1.00 94.25 92 GLU A C 1
ATOM 744 O O . GLU A 1 92 ? -11.285 -3.964 -9.825 1.00 94.25 92 GLU A O 1
ATOM 749 N N . CYS A 1 93 ? -10.686 -1.850 -9.418 1.00 94.31 93 CYS A N 1
ATOM 750 C CA . CYS A 1 93 ? -10.022 -1.694 -10.723 1.00 94.31 93 CYS A CA 1
ATOM 751 C C . CYS A 1 93 ? -8.853 -2.674 -10.904 1.00 94.31 93 CYS A C 1
ATOM 753 O O . CYS A 1 93 ? -8.673 -3.236 -11.980 1.00 94.31 93 CYS A O 1
ATOM 755 N N . ALA A 1 94 ? -8.056 -2.909 -9.857 1.00 95.75 94 ALA A N 1
ATOM 756 C CA . ALA A 1 94 ? -6.961 -3.877 -9.912 1.00 95.75 94 ALA A CA 1
ATOM 757 C C . ALA A 1 94 ? -7.473 -5.313 -10.096 1.00 95.75 94 ALA A C 1
ATOM 759 O O . ALA A 1 94 ? -6.872 -6.107 -10.823 1.00 95.75 94 ALA A O 1
ATOM 760 N N . LYS A 1 95 ? -8.596 -5.643 -9.455 1.00 95.50 95 LYS A N 1
ATOM 761 C CA . LYS A 1 95 ? -9.277 -6.922 -9.625 1.00 95.50 95 LYS A CA 1
ATOM 762 C C . LYS A 1 95 ? -9.794 -7.088 -11.055 1.00 95.50 95 LYS A C 1
ATOM 764 O O . LYS A 1 95 ? -9.504 -8.120 -11.648 1.00 95.50 95 LYS A O 1
ATOM 769 N N . ASP A 1 96 ? -10.445 -6.078 -11.628 1.00 96.00 96 ASP A N 1
ATOM 770 C CA . ASP A 1 96 ? -10.900 -6.106 -13.023 1.00 96.00 96 ASP A CA 1
ATOM 771 C C . ASP A 1 96 ? -9.719 -6.274 -13.991 1.00 96.00 96 ASP A C 1
ATOM 773 O O . ASP A 1 96 ? -9.724 -7.179 -14.826 1.00 96.00 96 ASP A O 1
ATOM 777 N N . CYS A 1 97 ? -8.650 -5.486 -13.830 1.00 94.75 97 CYS A N 1
ATOM 778 C CA . CYS A 1 97 ? -7.441 -5.618 -14.647 1.00 94.75 97 CYS A CA 1
ATOM 779 C C . CYS A 1 97 ? -6.857 -7.032 -14.612 1.00 94.75 97 CYS A C 1
ATOM 781 O O . CYS A 1 97 ? -6.450 -7.562 -15.647 1.00 94.75 97 CYS A O 1
ATOM 783 N N . ARG A 1 98 ? -6.825 -7.659 -13.434 1.00 95.69 98 ARG A N 1
ATOM 784 C CA . ARG A 1 98 ? -6.367 -9.041 -13.284 1.00 95.69 98 ARG A CA 1
ATOM 785 C C . ARG A 1 98 ? -7.327 -10.030 -13.943 1.00 95.69 98 ARG A C 1
ATOM 787 O O . ARG A 1 98 ? -6.877 -10.896 -14.688 1.00 95.69 98 ARG A O 1
ATOM 794 N N . ASP A 1 99 ? -8.619 -9.922 -13.655 1.00 96.44 99 ASP A N 1
ATOM 795 C CA . ASP A 1 99 ? -9.628 -10.904 -14.053 1.00 96.44 99 ASP A CA 1
ATOM 796 C C . ASP A 1 99 ? -9.873 -10.875 -15.581 1.00 96.44 99 ASP A C 1
ATOM 798 O O . ASP A 1 99 ? -10.131 -11.919 -16.181 1.00 96.44 99 ASP A O 1
ATOM 802 N N . PHE A 1 100 ? -9.697 -9.716 -16.233 1.00 94.62 100 PHE A N 1
ATOM 803 C CA . PHE A 1 100 ? -9.762 -9.554 -17.695 1.00 94.62 100 PHE A CA 1
ATOM 804 C C . PHE A 1 100 ? -8.401 -9.628 -18.406 1.00 94.62 100 PHE A C 1
ATOM 806 O O . PHE A 1 100 ? -8.346 -9.498 -19.630 1.00 94.62 100 PHE A O 1
ATOM 813 N N . GLY A 1 101 ? -7.306 -9.843 -17.671 1.00 93.19 101 GLY A N 1
ATOM 814 C CA . GLY A 1 101 ? -5.965 -9.972 -18.246 1.00 93.19 101 GLY A CA 1
ATOM 815 C C . GLY A 1 101 ? -5.489 -8.716 -18.978 1.00 93.19 101 GLY A C 1
ATOM 816 O O . GLY A 1 101 ? -4.878 -8.818 -20.040 1.00 93.19 101 GLY A O 1
ATOM 817 N N . HIS A 1 102 ? -5.796 -7.530 -18.448 1.00 90.88 102 HIS A N 1
ATOM 818 C CA . HIS A 1 102 ? -5.338 -6.273 -19.030 1.00 90.88 102 HIS A CA 1
ATOM 819 C C . HIS A 1 102 ? -3.810 -6.180 -19.022 1.00 90.88 102 HIS A C 1
ATOM 821 O O . HIS A 1 102 ? -3.146 -6.510 -18.037 1.00 90.88 102 HIS A O 1
ATOM 827 N N . GLU A 1 103 ? -3.263 -5.694 -20.135 1.00 92.06 103 GLU A N 1
ATOM 828 C CA . GLU A 1 103 ? -1.838 -5.414 -20.278 1.00 92.06 103 GLU A CA 1
ATOM 829 C C . GLU A 1 103 ? -1.417 -4.216 -19.413 1.00 92.06 103 GLU A C 1
ATOM 831 O O . GLU A 1 103 ? -2.250 -3.483 -18.872 1.00 92.06 103 GLU A O 1
ATOM 836 N N . GLU A 1 104 ? -0.109 -3.983 -19.311 1.00 90.06 104 GLU A N 1
ATOM 837 C CA . GLU A 1 104 ? 0.484 -2.919 -18.492 1.00 90.06 104 GLU A CA 1
ATOM 838 C C . GLU A 1 104 ? -0.147 -1.539 -18.742 1.00 90.06 104 GLU A C 1
ATOM 840 O O . GLU A 1 104 ? -0.368 -0.777 -17.805 1.00 90.06 104 GLU A O 1
ATOM 845 N N . ALA A 1 105 ? -0.520 -1.232 -19.988 1.00 88.31 105 ALA A N 1
ATOM 846 C CA . ALA A 1 105 ? -1.208 0.013 -20.323 1.00 88.31 105 ALA A CA 1
ATOM 847 C C . ALA A 1 105 ? -2.548 0.177 -19.576 1.00 88.31 105 ALA A C 1
ATOM 849 O O . ALA A 1 105 ? -2.860 1.276 -19.117 1.00 88.31 105 ALA A O 1
ATOM 850 N N . GLY A 1 106 ? -3.311 -0.909 -19.407 1.00 87.81 106 GLY A N 1
ATOM 851 C CA . GLY A 1 106 ? -4.557 -0.910 -18.637 1.00 87.81 106 GLY A CA 1
ATOM 852 C C . GLY A 1 106 ? -4.306 -0.729 -17.142 1.00 87.81 106 GLY A C 1
ATOM 853 O O . GLY A 1 106 ? -4.942 0.108 -16.507 1.00 87.81 106 GLY A O 1
ATOM 854 N N . TRP A 1 107 ? -3.306 -1.423 -16.590 1.00 93.62 107 TRP A N 1
ATOM 855 C CA . TRP A 1 107 ? -2.879 -1.229 -15.198 1.00 93.62 107 TRP A CA 1
ATOM 856 C C . TRP A 1 107 ? -2.434 0.208 -14.922 1.00 93.62 107 TRP A C 1
ATOM 858 O O . TRP A 1 107 ? -2.814 0.798 -13.909 1.00 93.62 107 TRP A O 1
ATOM 868 N N . ASN A 1 108 ? -1.670 0.791 -15.845 1.00 89.31 108 ASN A N 1
ATOM 869 C CA . ASN A 1 108 ? -1.198 2.163 -15.738 1.00 89.31 108 ASN A CA 1
ATOM 870 C C . ASN A 1 108 ? -2.361 3.158 -15.701 1.00 89.31 108 ASN A C 1
ATOM 872 O O . ASN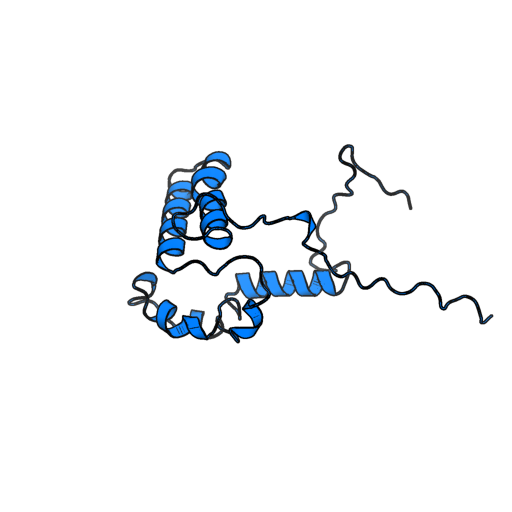 A 1 108 ? -2.362 4.045 -14.848 1.00 89.31 108 ASN A O 1
ATOM 876 N N . ALA A 1 109 ? -3.350 2.992 -16.580 1.00 87.62 109 ALA A N 1
ATOM 877 C CA . ALA A 1 109 ? -4.494 3.892 -16.672 1.00 87.62 109 ALA A CA 1
ATOM 878 C C . ALA A 1 109 ? -5.472 3.747 -15.492 1.00 87.62 109 ALA A C 1
ATOM 880 O O . ALA A 1 109 ? -5.861 4.748 -14.893 1.00 87.62 109 ALA A O 1
ATOM 881 N N . GLU A 1 110 ? -5.845 2.518 -15.135 1.00 91.12 110 GLU A N 1
ATOM 882 C CA . GLU A 1 110 ? -6.963 2.265 -14.212 1.00 91.12 110 GLU A CA 1
ATOM 883 C C . GLU A 1 110 ? -6.534 2.132 -12.744 1.00 91.12 110 GLU A C 1
ATOM 885 O O . GLU A 1 110 ? -7.311 2.422 -11.827 1.00 91.12 110 GLU A O 1
ATOM 890 N N . VAL A 1 111 ? -5.289 1.703 -12.502 1.00 93.75 111 VAL A N 1
ATOM 891 C CA . VAL A 1 111 ? -4.790 1.370 -11.158 1.00 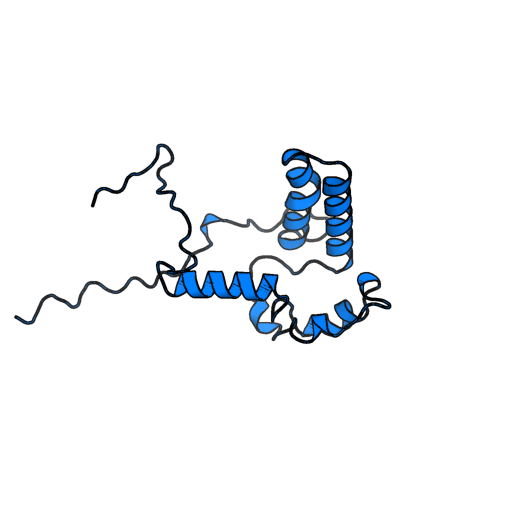93.75 111 VAL A CA 1
ATOM 892 C C . VAL A 1 111 ? -3.700 2.340 -10.726 1.00 93.75 111 VAL A C 1
ATOM 894 O O . VAL A 1 111 ? -3.884 3.071 -9.751 1.00 93.75 111 VAL A O 1
ATOM 897 N N . HIS A 1 112 ? -2.569 2.377 -11.438 1.00 91.88 112 HIS A N 1
ATOM 898 C CA . HIS A 1 112 ? -1.392 3.130 -10.994 1.00 91.88 112 HIS A CA 1
ATOM 899 C C . HIS A 1 112 ? -1.644 4.635 -11.008 1.00 91.88 112 HIS A C 1
ATOM 901 O O . HIS A 1 112 ? -1.401 5.303 -10.003 1.00 91.88 112 HIS A O 1
ATOM 907 N N . GLN A 1 113 ? -2.187 5.164 -12.108 1.00 89.12 113 GLN A N 1
ATOM 908 C CA . GLN A 1 113 ? -2.522 6.580 -12.205 1.00 89.12 113 GLN A CA 1
ATOM 909 C C . GLN A 1 113 ? -3.487 6.985 -11.093 1.00 89.12 113 GLN A C 1
ATOM 911 O O . GLN A 1 113 ? -3.262 7.985 -10.414 1.00 89.12 113 GLN A O 1
ATOM 916 N N . ARG A 1 114 ? -4.533 6.191 -10.851 1.00 90.44 114 ARG A N 1
ATOM 917 C CA . ARG A 1 114 ? -5.528 6.536 -9.841 1.00 90.44 114 ARG A CA 1
ATOM 918 C C . ARG A 1 114 ? -4.990 6.447 -8.417 1.00 90.44 114 ARG A C 1
ATOM 920 O O . ARG A 1 114 ? -5.295 7.318 -7.609 1.00 90.44 114 ARG A O 1
ATOM 927 N N . LEU A 1 115 ? -4.148 5.460 -8.116 1.00 91.38 115 LEU A N 1
ATOM 928 C CA . LEU A 1 115 ? -3.455 5.382 -6.831 1.00 91.38 115 LEU A CA 1
ATOM 929 C C . LEU A 1 115 ? -2.571 6.617 -6.601 1.00 91.38 115 LEU A C 1
ATOM 931 O O . LEU A 1 115 ? -2.642 7.235 -5.539 1.00 91.38 115 LEU A O 1
ATOM 935 N N . LEU A 1 116 ? -1.784 7.016 -7.605 1.00 89.75 116 LEU A N 1
ATOM 936 C CA . LEU A 1 116 ? -0.949 8.218 -7.534 1.00 89.75 116 LEU A CA 1
ATOM 937 C C . LEU A 1 116 ? -1.789 9.485 -7.349 1.00 89.75 116 LEU A C 1
ATOM 939 O O . LEU A 1 116 ? -1.403 10.377 -6.597 1.00 89.75 116 LEU A O 1
ATOM 943 N N . GLU A 1 117 ? -2.950 9.574 -7.996 1.00 87.44 117 GLU A N 1
ATOM 944 C CA . GLU A 1 117 ? -3.876 10.688 -7.802 1.00 87.44 117 GLU A CA 1
ATOM 945 C C . GLU A 1 117 ? -4.442 10.729 -6.382 1.00 87.44 117 GLU A C 1
ATOM 947 O O . GLU A 1 117 ? -4.467 11.800 -5.780 1.00 87.44 117 GLU A O 1
ATOM 952 N N . CYS A 1 118 ? -4.817 9.584 -5.811 1.00 88.81 118 CYS A N 1
ATOM 953 C CA . CYS A 1 118 ? -5.272 9.508 -4.425 1.00 88.81 118 CYS A CA 1
ATOM 954 C C . CYS A 1 118 ? -4.180 9.916 -3.422 1.00 88.81 118 CYS A C 1
ATOM 956 O O . CYS A 1 118 ? -4.489 10.504 -2.393 1.00 88.81 118 CYS A O 1
ATOM 958 N N . VAL A 1 119 ? -2.906 9.646 -3.706 1.00 89.25 119 VAL A N 1
ATOM 959 C CA . VAL A 1 119 ? -1.805 9.999 -2.793 1.00 89.25 119 VAL A CA 1
ATOM 960 C C . VAL A 1 119 ? -1.350 11.449 -2.976 1.00 89.25 119 VAL A C 1
ATOM 962 O O . VAL A 1 119 ? -1.078 12.140 -1.999 1.00 89.25 119 VAL A O 1
ATOM 965 N N . PHE A 1 120 ? -1.265 11.946 -4.210 1.00 87.06 120 PHE A N 1
ATOM 966 C CA . PHE A 1 120 ? -0.614 13.230 -4.504 1.00 87.06 120 PHE A CA 1
ATOM 967 C C . PHE A 1 120 ? -1.573 14.360 -4.899 1.00 87.06 120 PHE A C 1
ATOM 969 O O . PHE A 1 120 ? -1.127 15.492 -5.123 1.00 87.06 120 PHE A O 1
ATOM 976 N N . ARG A 1 121 ? -2.883 14.098 -4.994 1.00 84.62 121 ARG A N 1
ATOM 977 C CA . ARG A 1 121 ? -3.896 15.118 -5.298 1.00 84.62 121 ARG A CA 1
ATOM 978 C C . ARG A 1 121 ? -4.988 15.172 -4.238 1.00 84.62 121 ARG A C 1
ATOM 980 O O . ARG A 1 121 ? -5.416 14.168 -3.670 1.00 84.62 121 ARG A O 1
ATOM 987 N N . GLU A 1 122 ? -5.479 16.385 -4.025 1.00 80.25 122 GLU A N 1
ATOM 988 C CA . GLU A 1 122 ? -6.706 16.610 -3.269 1.00 80.25 122 GLU A CA 1
ATOM 989 C C . GLU A 1 122 ? -7.916 16.073 -4.049 1.00 80.25 122 GLU A C 1
ATOM 991 O O . GLU A 1 122 ? -7.974 16.269 -5.273 1.00 80.25 122 GLU A O 1
ATOM 996 N N . PRO A 1 123 ? -8.908 15.466 -3.374 1.00 75.88 123 PRO A N 1
ATOM 997 C CA . PRO A 1 123 ? -10.129 15.001 -4.020 1.00 75.88 123 PRO A CA 1
ATOM 998 C C . PRO A 1 123 ? -10.780 16.095 -4.878 1.00 75.88 123 PRO A C 1
ATOM 1000 O O . PRO A 1 123 ? -10.959 17.236 -4.445 1.00 75.88 123 PRO A O 1
ATOM 1003 N N . GLY A 1 124 ? -11.114 15.757 -6.125 1.00 70.56 124 GLY A N 1
ATOM 1004 C CA . GLY A 1 124 ? -11.755 16.678 -7.068 1.00 70.56 124 GLY A CA 1
ATOM 1005 C C . GLY A 1 124 ? -10.848 17.771 -7.649 1.00 70.56 124 GLY A C 1
ATOM 1006 O O . GLY A 1 124 ? -11.345 18.638 -8.369 1.00 70.56 124 GLY A O 1
ATOM 1007 N N . LYS A 1 125 ? -9.533 17.758 -7.384 1.00 72.00 125 LYS A N 1
ATOM 1008 C CA . LYS A 1 125 ? -8.586 18.719 -7.974 1.00 72.00 125 LYS A CA 1
ATOM 1009 C C . LYS A 1 125 ? -7.710 18.066 -9.040 1.00 72.00 125 LYS A C 1
ATOM 1011 O O . LYS A 1 125 ? -7.059 17.053 -8.820 1.00 72.00 125 LYS A O 1
ATOM 1016 N N . THR A 1 126 ? -7.612 18.725 -10.192 1.00 63.50 126 THR A N 1
ATOM 1017 C CA . THR A 1 126 ? -6.701 18.342 -11.288 1.00 63.50 126 THR A CA 1
ATOM 1018 C C . THR A 1 126 ? -5.258 18.796 -11.055 1.00 63.50 126 THR A C 1
ATOM 1020 O O . THR A 1 126 ? -4.346 18.345 -11.743 1.00 63.50 126 THR A O 1
ATOM 1023 N N . LYS A 1 127 ? -5.035 19.682 -10.077 1.00 57.50 127 LYS A N 1
ATOM 1024 C CA . LYS A 1 127 ? -3.717 20.181 -9.674 1.00 57.50 127 LYS A CA 1
ATOM 1025 C C . LYS A 1 127 ? -3.369 19.608 -8.300 1.00 57.50 127 LYS A C 1
ATOM 1027 O O . LYS A 1 127 ? -3.925 20.052 -7.298 1.00 57.50 127 LYS A O 1
ATOM 1032 N N . GLY A 1 128 ? -2.480 18.618 -8.269 1.00 55.75 128 GLY A N 1
ATOM 1033 C CA . GLY A 1 128 ? -1.748 18.240 -7.056 1.00 55.75 128 GLY A CA 1
ATOM 1034 C C . GLY A 1 128 ? -0.549 19.161 -6.847 1.00 55.75 128 GLY A C 1
ATOM 1035 O O . GLY A 1 128 ? -0.176 19.908 -7.758 1.00 55.75 128 GLY A O 1
ATOM 1036 N N . GLY A 1 129 ? 0.066 19.115 -5.665 1.00 56.22 129 GLY A N 1
ATOM 1037 C CA . GLY A 1 129 ? 1.391 19.711 -5.483 1.00 56.22 129 GLY A CA 1
ATOM 1038 C C . GLY A 1 129 ? 2.373 19.137 -6.513 1.00 56.22 129 GLY A C 1
ATOM 1039 O O . GLY A 1 129 ? 2.226 17.993 -6.942 1.00 56.22 129 GLY A O 1
ATOM 1040 N N . LEU A 1 130 ? 3.357 19.929 -6.949 1.00 51.16 130 LEU A N 1
ATOM 1041 C CA . LEU A 1 130 ? 4.445 19.431 -7.795 1.00 51.16 130 LEU A CA 1
ATOM 1042 C C . LEU A 1 130 ? 5.222 18.365 -7.007 1.00 51.16 130 LEU A C 1
ATOM 1044 O O . LEU A 1 130 ? 6.102 18.700 -6.218 1.00 51.16 130 LEU A O 1
ATOM 1048 N N . TYR A 1 131 ? 4.894 17.086 -7.207 1.00 52.19 131 TYR A N 1
ATOM 1049 C CA . TYR A 1 131 ? 5.723 15.991 -6.719 1.00 52.19 131 TYR A CA 1
ATOM 1050 C C . TYR A 1 131 ? 6.958 15.915 -7.611 1.00 52.19 131 TYR A C 1
ATOM 1052 O O . TYR A 1 131 ? 6.940 15.361 -8.711 1.00 52.19 131 TYR A O 1
ATOM 1060 N N . ASN A 1 132 ? 8.026 16.565 -7.164 1.00 49.09 132 ASN A N 1
ATOM 1061 C CA . ASN A 1 132 ? 9.297 16.502 -7.849 1.00 49.09 132 ASN A CA 1
ATOM 1062 C C . ASN A 1 132 ? 10.025 15.218 -7.427 1.00 49.09 132 ASN A C 1
ATOM 1064 O O . ASN A 1 132 ? 10.680 15.189 -6.389 1.00 49.09 132 ASN A O 1
ATOM 1068 N N . PHE A 1 133 ? 9.948 14.175 -8.254 1.00 47.06 133 PHE A N 1
ATOM 1069 C CA . PHE A 1 133 ? 10.659 12.906 -8.048 1.00 47.06 133 PHE A CA 1
ATOM 1070 C C . PHE A 1 133 ? 12.188 13.074 -7.921 1.00 47.06 133 PHE A C 1
ATOM 1072 O O . PHE A 1 133 ? 12.852 12.211 -7.357 1.00 47.06 133 PHE A O 1
ATOM 1079 N N . THR A 1 134 ? 12.757 14.199 -8.380 1.00 46.44 134 THR A N 1
ATOM 1080 C CA . THR A 1 134 ? 14.188 14.520 -8.197 1.00 46.44 134 THR A CA 1
ATOM 1081 C C . THR A 1 134 ? 14.530 15.057 -6.800 1.00 46.44 134 THR A C 1
ATOM 1083 O O . THR A 1 134 ? 15.706 15.179 -6.468 1.00 46.44 134 THR A O 1
ATOM 1086 N N . MET A 1 135 ? 13.529 15.360 -5.962 1.00 42.34 135 MET A N 1
ATOM 1087 C CA . MET A 1 135 ? 13.720 15.784 -4.567 1.00 42.34 135 MET A CA 1
ATOM 1088 C C . MET A 1 135 ? 13.689 14.639 -3.553 1.00 42.34 135 MET A C 1
ATOM 1090 O O . MET A 1 135 ? 13.883 14.895 -2.365 1.00 42.34 135 MET A O 1
ATOM 1094 N N . SER A 1 136 ? 13.521 13.389 -3.995 1.00 41.59 136 SER A N 1
ATOM 1095 C CA . SER A 1 136 ? 13.799 12.200 -3.184 1.00 41.59 136 SER A CA 1
ATOM 1096 C C . SER A 1 136 ? 15.307 12.096 -2.943 1.00 41.59 136 SER A C 1
ATOM 1098 O O . SER A 1 136 ? 16.016 11.307 -3.564 1.00 41.59 136 SER A O 1
ATOM 1100 N N . GLN A 1 137 ? 15.833 12.967 -2.086 1.00 41.00 137 GLN A N 1
ATOM 1101 C CA . GLN A 1 137 ? 17.217 12.916 -1.657 1.00 41.00 137 GLN A CA 1
ATOM 1102 C C . GLN A 1 137 ? 17.365 11.725 -0.716 1.00 41.00 137 GLN A C 1
ATOM 1104 O O . GLN A 1 137 ? 16.933 11.766 0.433 1.00 41.00 137 GLN A O 1
ATOM 1109 N N . VAL A 1 138 ? 18.018 10.664 -1.190 1.00 39.81 138 VAL A N 1
ATOM 1110 C CA . VAL A 1 138 ? 18.739 9.790 -0.268 1.00 39.81 138 VAL A CA 1
ATOM 1111 C C . VAL A 1 138 ? 19.836 10.668 0.317 1.00 39.81 138 VAL A C 1
ATOM 1113 O O . VAL A 1 138 ? 20.778 11.040 -0.386 1.00 39.81 138 VAL A O 1
ATOM 1116 N N . SER A 1 139 ? 19.695 11.050 1.585 1.00 35.72 139 SER A N 1
ATOM 1117 C CA . SER A 1 139 ? 20.787 11.622 2.367 1.00 35.72 139 SER A CA 1
ATOM 1118 C C . SER A 1 139 ? 21.851 10.543 2.546 1.00 35.72 139 SER A C 1
ATOM 1120 O O . SER A 1 139 ? 21.994 9.961 3.615 1.00 35.72 139 SER A O 1
ATOM 1122 N N . ILE A 1 140 ? 22.604 10.254 1.484 1.00 38.88 140 ILE A N 1
ATOM 1123 C CA . ILE A 1 140 ? 23.884 9.578 1.608 1.00 38.88 140 ILE A CA 1
ATOM 1124 C C . ILE A 1 140 ? 24.754 10.610 2.305 1.00 38.88 140 ILE A C 1
ATOM 1126 O O . ILE A 1 140 ? 25.258 11.543 1.672 1.00 38.88 140 ILE A O 1
ATOM 1130 N N . ASN A 1 141 ? 24.858 10.492 3.628 1.00 32.94 141 ASN A N 1
ATOM 1131 C CA . ASN A 1 141 ? 25.824 11.249 4.399 1.00 32.94 141 ASN A CA 1
ATOM 1132 C C . ASN A 1 141 ? 27.179 11.019 3.732 1.00 32.94 141 ASN A C 1
ATOM 1134 O O . ASN A 1 141 ? 27.747 9.929 3.790 1.00 32.94 141 ASN A O 1
ATOM 1138 N N . ARG A 1 142 ? 27.660 12.045 3.023 1.00 34.03 142 ARG A N 1
ATOM 1139 C CA . ARG A 1 142 ? 29.011 12.101 2.479 1.00 34.03 142 ARG A CA 1
ATOM 1140 C C . ARG A 1 142 ? 29.940 11.813 3.650 1.00 34.03 142 ARG A C 1
ATOM 1142 O O . ARG A 1 142 ? 30.131 12.676 4.502 1.00 34.03 142 ARG A O 1
ATOM 1149 N N . LEU A 1 143 ? 30.504 10.608 3.692 1.00 36.22 143 LEU A N 1
ATOM 1150 C CA . LEU A 1 143 ? 31.673 10.336 4.511 1.00 36.22 143 LEU A CA 1
ATOM 1151 C C . LEU A 1 143 ? 32.726 11.368 4.103 1.00 36.22 143 LEU A C 1
ATOM 1153 O O . LEU A 1 143 ? 33.172 11.416 2.953 1.00 36.22 143 LEU A O 1
ATOM 1157 N N . ASP A 1 144 ? 33.016 12.264 5.038 1.00 36.00 144 ASP A N 1
ATOM 1158 C CA . ASP A 1 144 ? 33.958 13.357 4.886 1.00 36.00 144 ASP A CA 1
ATOM 1159 C C . ASP A 1 144 ? 35.360 12.771 4.677 1.00 36.00 144 ASP A C 1
ATOM 1161 O O . ASP A 1 144 ? 36.076 12.426 5.616 1.00 36.00 144 ASP A O 1
ATOM 1165 N N . ASN A 1 145 ? 35.755 12.626 3.412 1.00 36.03 145 ASN A N 1
ATOM 1166 C CA . ASN A 1 145 ? 37.072 12.144 2.993 1.00 36.03 145 ASN A CA 1
ATOM 1167 C C . ASN A 1 145 ? 38.168 13.217 3.173 1.00 36.03 145 ASN A C 1
ATOM 1169 O O . ASN A 1 145 ? 39.054 13.379 2.334 1.00 36.03 145 ASN A O 1
ATOM 1173 N N . ARG A 1 146 ? 38.126 13.973 4.277 1.00 38.81 146 ARG A N 1
ATOM 1174 C CA . ARG A 1 146 ? 39.151 14.957 4.652 1.00 38.81 146 ARG A CA 1
ATOM 1175 C C . ARG A 1 146 ? 39.732 14.718 6.044 1.00 38.81 146 ARG A C 1
ATOM 1177 O O . ARG A 1 146 ? 39.988 15.678 6.757 1.00 38.81 146 ARG A O 1
ATOM 1184 N N . LYS A 1 147 ? 39.997 13.466 6.441 1.00 38.62 147 LYS A N 1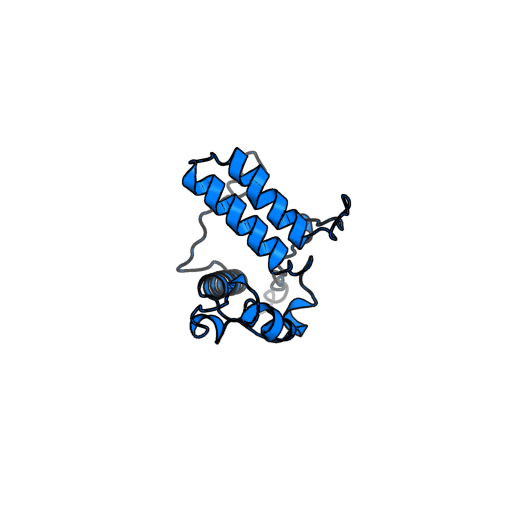
ATOM 1185 C CA . LYS A 1 147 ? 40.859 13.169 7.611 1.00 38.62 147 LYS A CA 1
ATOM 1186 C C . LYS A 1 147 ? 41.729 11.909 7.476 1.00 38.62 147 LYS A C 1
ATOM 1188 O O . LYS A 1 147 ? 41.932 11.205 8.454 1.00 38.62 147 LYS A O 1
ATOM 1193 N N . LEU A 1 148 ? 42.297 11.637 6.298 1.00 38.16 148 LEU A N 1
ATOM 1194 C CA . LEU A 1 148 ? 43.373 10.634 6.155 1.00 38.16 148 LEU A CA 1
ATOM 1195 C C . LEU A 1 148 ? 44.570 11.148 5.338 1.00 38.16 148 LEU A C 1
ATOM 1197 O O . LEU A 1 148 ? 45.183 10.429 4.560 1.00 38.16 148 LEU A O 1
ATOM 1201 N N . THR A 1 149 ? 44.946 12.405 5.559 1.00 41.34 149 THR A N 1
ATOM 1202 C CA . THR A 1 149 ? 46.313 12.879 5.305 1.00 41.34 149 THR A CA 1
ATOM 1203 C C . THR A 1 149 ? 46.870 13.365 6.632 1.00 41.34 149 THR A C 1
ATOM 1205 O O . THR A 1 149 ? 46.635 14.512 6.992 1.00 41.34 149 THR A O 1
ATOM 1208 N N . HIS A 1 150 ? 47.472 12.442 7.388 1.00 36.81 150 HIS A N 1
ATOM 1209 C CA . HIS A 1 150 ? 48.529 12.614 8.399 1.00 36.81 150 HIS A CA 1
ATOM 1210 C C . HIS A 1 150 ? 48.470 11.452 9.400 1.00 36.81 150 HIS A C 1
ATOM 1212 O O . HIS A 1 150 ? 47.799 11.563 10.421 1.00 36.81 150 HIS A O 1
ATOM 1218 N N . ALA A 1 151 ? 49.166 10.354 9.093 1.00 36.50 151 ALA A N 1
ATOM 1219 C CA . ALA A 1 151 ? 49.955 9.552 10.037 1.00 36.50 151 ALA A CA 1
ATOM 1220 C C . ALA A 1 151 ? 50.432 8.263 9.340 1.00 36.50 151 ALA A C 1
ATOM 1222 O O . ALA A 1 151 ? 49.649 7.331 9.186 1.00 36.50 151 ALA A O 1
ATOM 1223 N N . PHE A 1 152 ? 51.730 8.273 9.009 1.00 43.06 152 PHE A N 1
ATOM 1224 C CA . PHE A 1 152 ? 52.612 7.178 8.571 1.00 43.06 152 PHE A CA 1
ATOM 1225 C C . PHE A 1 152 ? 52.445 6.636 7.147 1.00 43.06 152 PHE A C 1
ATOM 1227 O O . PHE A 1 152 ? 51.468 5.917 6.859 1.00 43.06 152 PHE A O 1
#

Foldseek 3Di:
DDQPQPPVRDRDDDQDQVDGPDPLSVVVSVVVVCVVQLAAQAAPVCVVVVCVDPVCVVHDCVSNPGNYDHPVVCPPPAFDDAHPVLVVQLVVQVVVCVVVVPDPVSCVPRHVVSVCCRGFHDPPDPDGPPPDPVPPDPPPPPPPPPPPPDDD

pLDDT: mean 78.02, std 19.4, range [32.94, 96.44]

Radius of gyration: 20.72 Å; chains: 1; bounding box: 70×32×39 Å

InterPro domains:
  IPR046797 PD-(D/E)XK nuclease-like [PF20516] (60-139)

Sequence (152 aa):
MRLRIDDTGFDIRDLKVDNPPSPEVDHLLQNLNDIGSGLEFLPDNLRDEILESPMLQGKDRHPWRFSFKSASDFEHLPGRIPSPQEVSLVYECAKDCRDFGHEEAGWNAEVHQRLLECVFREPGKTKGGLYNFTMSQVSINRLDNRKLTHAF